Protein AF-A0A091E2B7-F1 (afdb_monomer_lite)

Secondary structure (DSSP, 8-state):
-EEEES-GGG-SSEEEPPPBTTEEEEEETTT--EEEEEEETTSTT-EEEETTS---

Sequence (56 aa):
DYWLVNDMFTFENVGFTKDVGNIKFLVCTDCAIGSIGWHCQDDKNSFNVAFGMGFS

InterPro domains:
  IPR007515 Mss4 [PF04421] (1-47)
  IPR007515 Mss4 [PS51796] (1-56)
  IPR007515 Mss4 [PTHR13276] (2-50)
  IPR011057 Mss4-like superfamily [SSF51316] (1-50)
  IPR011323 Mss4/translationally controlled tumour-associated TCTP [G3DSA:2.170.150.10] (1-53)

Foldseek 3Di:
DWDWAQDPVVDDFWDWDPDDPQKIFIAGNPP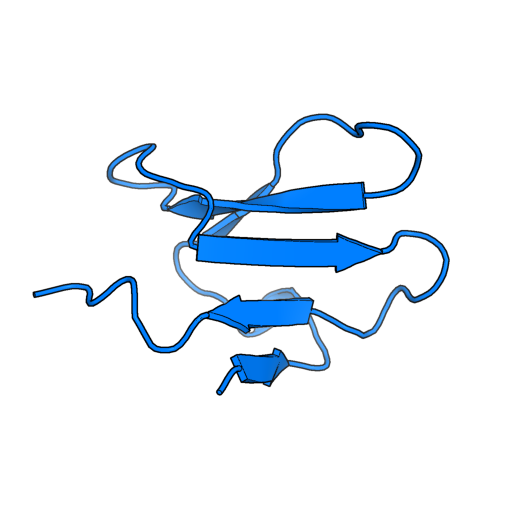RDDSQWIDGNVRNRTTIGDPPPDPD

Radius of gyration: 10.53 Å; chains: 1; bounding box: 30×22×23 Å

pLDDT: mean 83.27, std 11.15, range [41.22, 92.88]

Organism: Fukomys damarensis (NCBI:txid885580)

Structure (mmCIF, N/CA/C/O backbone):
data_AF-A0A091E2B7-F1
#
_entry.id   AF-A0A091E2B7-F1
#
loop_
_atom_site.group_PDB
_atom_site.id
_atom_site.type_symbol
_atom_site.label_atom_id
_atom_site.label_alt_id
_atom_site.label_comp_id
_atom_site.label_asym_id
_atom_site.label_entity_id
_atom_site.label_seq_id
_atom_site.pdbx_PDB_ins_code
_atom_site.Cartn_x
_atom_site.Cartn_y
_atom_site.Cartn_z
_atom_site.occupancy
_atom_site.B_iso_or_equiv
_atom_site.auth_seq_id
_atom_site.auth_comp_id
_atom_site.auth_asym_id
_atom_site.auth_atom_id
_atom_site.pdbx_PDB_model_num
ATOM 1 N N . ASP A 1 1 ? 5.203 -13.212 2.325 1.00 76.31 1 ASP A N 1
ATOM 2 C CA . ASP A 1 1 ? 5.549 -12.159 3.299 1.00 76.31 1 ASP A CA 1
ATOM 3 C C . ASP A 1 1 ? 5.137 -10.789 2.798 1.00 76.31 1 ASP A C 1
ATOM 5 O O . ASP A 1 1 ? 5.177 -10.543 1.592 1.00 76.31 1 ASP A O 1
ATOM 9 N N . TYR A 1 2 ? 4.684 -9.933 3.711 1.00 82.75 2 TYR A N 1
ATOM 10 C CA . TYR A 1 2 ? 4.294 -8.552 3.439 1.00 82.75 2 TYR A CA 1
ATOM 11 C C . TYR A 1 2 ? 4.880 -7.626 4.506 1.00 82.75 2 TYR A C 1
ATOM 13 O O . TYR A 1 2 ? 5.054 -8.029 5.656 1.00 82.75 2 TYR A O 1
ATOM 21 N N . TRP A 1 3 ? 5.181 -6.392 4.115 1.00 86.38 3 TRP A N 1
ATOM 22 C CA . TRP A 1 3 ? 5.547 -5.325 5.040 1.00 86.38 3 TRP A CA 1
ATOM 23 C C . TRP A 1 3 ? 4.293 -4.566 5.440 1.00 86.38 3 TRP A C 1
ATOM 25 O O . TRP A 1 3 ? 3.596 -4.029 4.578 1.00 86.38 3 TRP A O 1
ATOM 35 N N . LEU A 1 4 ? 4.014 -4.536 6.742 1.00 89.12 4 LEU A N 1
ATOM 36 C CA . LEU A 1 4 ? 2.995 -3.664 7.303 1.00 89.12 4 LEU A CA 1
ATOM 37 C C . LEU A 1 4 ? 3.602 -2.282 7.524 1.00 89.12 4 LEU A C 1
ATOM 39 O O . LEU A 1 4 ? 4.597 -2.128 8.232 1.00 89.12 4 LEU A O 1
ATOM 43 N N . VAL A 1 5 ? 2.975 -1.289 6.921 1.00 89.88 5 VAL A N 1
ATOM 44 C CA . VAL A 1 5 ? 3.303 0.120 7.066 1.00 89.88 5 VAL A CA 1
ATOM 45 C C . VAL A 1 5 ? 2.110 0.799 7.721 1.00 89.88 5 VAL A C 1
ATOM 47 O O . VAL A 1 5 ? 0.974 0.579 7.303 1.00 89.88 5 VAL A O 1
ATOM 50 N N . ASN A 1 6 ? 2.367 1.600 8.757 1.00 89.69 6 ASN A N 1
ATOM 51 C CA . ASN A 1 6 ? 1.296 2.151 9.590 1.00 89.69 6 ASN A CA 1
ATOM 52 C C . ASN A 1 6 ? 0.791 3.531 9.150 1.00 89.69 6 ASN A C 1
ATOM 54 O O . ASN A 1 6 ? -0.205 4.032 9.668 1.00 89.69 6 ASN A O 1
ATOM 58 N N . ASP A 1 7 ? 1.506 4.169 8.229 1.00 84.44 7 ASP A N 1
ATOM 59 C CA . ASP A 1 7 ? 1.221 5.524 7.791 1.00 84.44 7 ASP A CA 1
ATOM 60 C C . ASP A 1 7 ? 1.484 5.649 6.289 1.00 84.44 7 ASP A C 1
ATOM 62 O O . ASP A 1 7 ? 2.527 5.235 5.793 1.00 84.44 7 ASP A O 1
ATOM 66 N N . MET A 1 8 ? 0.540 6.231 5.552 1.00 80.44 8 MET A N 1
ATOM 67 C CA . MET A 1 8 ? 0.685 6.421 4.110 1.00 80.44 8 MET A CA 1
ATOM 68 C C . MET A 1 8 ? 1.799 7.416 3.763 1.00 80.44 8 MET A C 1
ATOM 70 O O . MET A 1 8 ? 2.372 7.327 2.680 1.00 80.44 8 MET A O 1
ATOM 74 N N . PHE A 1 9 ? 2.118 8.353 4.664 1.00 81.38 9 PHE A N 1
ATOM 75 C CA . PHE A 1 9 ? 3.129 9.386 4.415 1.00 81.38 9 PHE A CA 1
ATOM 76 C C . PHE A 1 9 ? 4.563 8.849 4.421 1.00 81.38 9 PHE A C 1
ATOM 78 O O . PHE A 1 9 ? 5.482 9.570 4.045 1.00 81.38 9 PHE A O 1
ATOM 85 N N . THR A 1 10 ? 4.777 7.588 4.810 1.00 84.94 10 THR A N 1
ATOM 86 C CA . THR A 1 10 ? 6.101 6.960 4.715 1.00 84.94 10 THR A CA 1
ATOM 87 C C . THR A 1 10 ? 6.442 6.50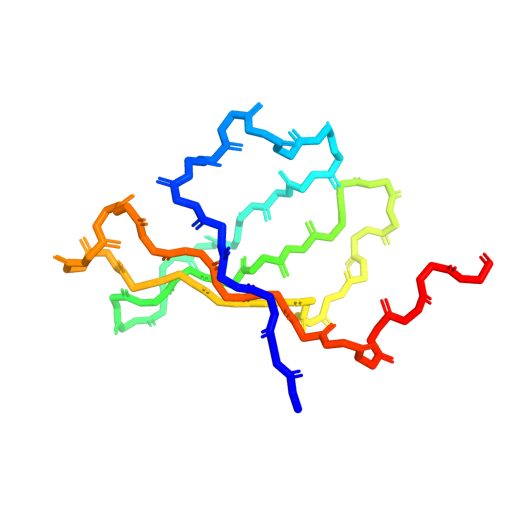2 3.300 1.00 84.94 10 THR A C 1
ATOM 89 O O . THR A 1 10 ? 7.582 6.128 3.042 1.00 84.94 10 THR A O 1
ATOM 92 N N . PHE A 1 11 ? 5.468 6.467 2.388 1.00 83.75 11 PHE A N 1
ATOM 93 C CA . PHE A 1 11 ? 5.719 6.110 0.998 1.00 83.75 11 PHE A CA 1
ATOM 94 C C . PHE A 1 11 ? 6.151 7.335 0.188 1.00 83.75 11 PHE A C 1
ATOM 96 O O . PHE A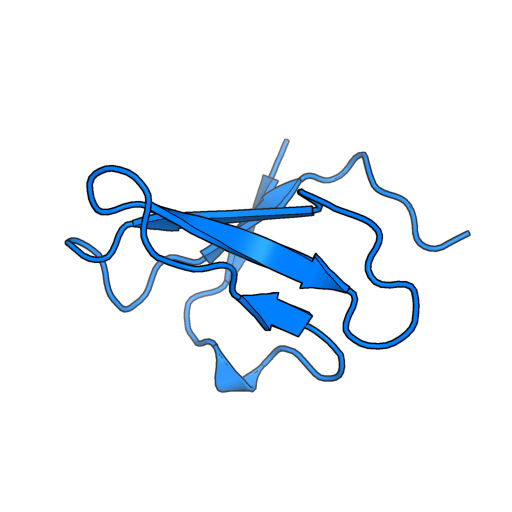 1 11 ? 5.434 8.329 0.148 1.00 83.75 11 PHE A O 1
ATOM 103 N N . GLU A 1 12 ? 7.282 7.241 -0.514 1.00 82.31 12 GLU A N 1
ATOM 104 C CA . GLU A 1 12 ? 7.745 8.319 -1.402 1.00 82.31 12 GLU A CA 1
ATOM 105 C C . GLU A 1 12 ? 7.058 8.287 -2.780 1.00 82.31 12 GLU A C 1
ATOM 107 O O . GLU A 1 12 ? 6.643 9.330 -3.273 1.00 82.31 12 GLU A O 1
ATOM 112 N N . ASN A 1 13 ? 6.886 7.099 -3.383 1.00 83.12 13 ASN A N 1
ATOM 113 C CA . ASN A 1 13 ? 6.421 6.929 -4.776 1.00 83.12 13 ASN A CA 1
ATOM 114 C C . ASN A 1 13 ? 5.284 5.894 -4.913 1.00 83.12 13 ASN A C 1
ATOM 116 O O . ASN A 1 13 ? 5.304 5.011 -5.781 1.00 83.12 13 ASN A O 1
ATOM 120 N N . VAL A 1 14 ? 4.295 5.952 -4.014 1.00 88.00 14 VAL A N 1
ATOM 121 C CA . VAL A 1 14 ? 3.136 5.042 -4.018 1.00 88.00 14 VAL A CA 1
ATOM 122 C C . VAL A 1 14 ? 1.837 5.816 -4.200 1.00 88.00 14 VAL A C 1
ATOM 124 O O . VAL A 1 14 ? 1.540 6.763 -3.478 1.00 88.00 14 VAL A O 1
ATOM 127 N N . GLY A 1 15 ? 1.042 5.372 -5.168 1.00 87.31 15 GLY A N 1
ATOM 128 C CA . GLY A 1 15 ? -0.310 5.834 -5.433 1.00 87.31 15 GLY A CA 1
ATOM 129 C C . GLY A 1 15 ? -1.342 4.784 -5.034 1.00 87.31 15 GLY A C 1
ATOM 130 O O . GLY A 1 15 ? -1.020 3.623 -4.777 1.00 87.31 15 GLY A O 1
ATOM 131 N N . PHE A 1 16 ? -2.610 5.187 -5.028 1.00 89.50 16 PHE A N 1
ATOM 132 C CA . PHE A 1 16 ? -3.733 4.319 -4.681 1.00 89.50 16 PHE A CA 1
ATOM 133 C C . PHE A 1 16 ? -4.741 4.248 -5.823 1.00 89.50 16 PHE A C 1
ATOM 135 O O . PHE A 1 16 ? -5.059 5.260 -6.451 1.00 89.50 16 PHE A O 1
ATOM 142 N N . THR A 1 17 ? -5.289 3.061 -6.074 1.00 90.00 17 THR A N 1
ATOM 143 C CA . THR A 1 17 ? -6.388 2.894 -7.031 1.00 90.00 17 THR A CA 1
ATOM 144 C C . THR A 1 17 ? -7.701 3.462 -6.492 1.00 90.00 17 THR A C 1
ATOM 146 O O . THR A 1 17 ? -7.849 3.787 -5.309 1.00 90.00 17 THR A O 1
ATOM 149 N N . LYS A 1 18 ? -8.710 3.514 -7.370 1.00 88.62 18 LYS A N 1
ATOM 150 C CA . LYS A 1 18 ? -10.101 3.659 -6.935 1.00 88.62 18 LYS A CA 1
ATOM 151 C C . LYS A 1 18 ? -10.485 2.496 -6.014 1.00 88.62 18 LYS A C 1
ATOM 153 O O . LYS A 1 18 ? -9.954 1.392 -6.141 1.00 88.62 18 LYS A O 1
ATOM 158 N N . ASP A 1 19 ? -11.416 2.774 -5.114 1.00 89.81 19 ASP A N 1
ATOM 159 C CA . ASP A 1 19 ? -11.948 1.807 -4.164 1.00 89.81 19 ASP A CA 1
ATOM 160 C C . ASP A 1 19 ? -12.686 0.677 -4.872 1.00 89.81 19 ASP A C 1
ATOM 162 O O . ASP A 1 19 ? -13.606 0.914 -5.661 1.00 89.81 19 ASP A O 1
ATOM 166 N N . VAL A 1 20 ? -12.296 -0.553 -4.551 1.00 87.62 20 VAL A N 1
ATOM 167 C CA . VAL A 1 20 ? -12.973 -1.770 -4.990 1.00 87.62 20 VAL A CA 1
ATOM 168 C C . VAL A 1 20 ? -13.396 -2.518 -3.735 1.00 87.62 20 VAL A C 1
ATOM 170 O O . VAL A 1 20 ? -12.579 -3.159 -3.085 1.00 87.62 20 VAL A O 1
ATOM 173 N N . GLY A 1 21 ? -14.669 -2.387 -3.352 1.00 88.81 21 GLY A N 1
ATOM 174 C CA . GLY A 1 21 ? -15.215 -3.112 -2.199 1.00 88.81 21 GLY A CA 1
ATOM 175 C C . GLY A 1 21 ? -14.475 -2.831 -0.886 1.00 88.81 21 GLY A C 1
ATOM 176 O O . GLY A 1 21 ? -14.150 -3.766 -0.167 1.00 88.81 21 GLY A O 1
ATOM 177 N N . ASN A 1 22 ? -14.206 -1.552 -0.595 1.00 90.81 22 ASN A N 1
ATOM 178 C CA . ASN A 1 22 ? -13.502 -1.075 0.606 1.00 90.81 22 ASN A CA 1
ATOM 179 C C . ASN A 1 22 ? -11.983 -1.317 0.646 1.00 90.81 22 ASN A C 1
ATOM 181 O O . ASN A 1 22 ? -11.327 -1.019 1.643 1.00 90.81 22 ASN A O 1
ATOM 185 N N . ILE A 1 23 ? -11.411 -1.809 -0.454 1.00 91.06 23 ILE A N 1
ATOM 186 C CA . ILE A 1 23 ? -9.973 -2.017 -0.603 1.00 91.06 23 ILE A CA 1
ATOM 187 C C . ILE A 1 23 ? -9.422 -1.019 -1.624 1.00 91.06 23 ILE A C 1
ATOM 189 O O . ILE A 1 23 ? -9.970 -0.854 -2.719 1.00 91.06 23 ILE A O 1
ATOM 193 N N . LYS A 1 24 ? -8.313 -0.369 -1.267 1.00 91.69 24 LYS A N 1
ATOM 194 C CA . LYS A 1 24 ? -7.448 0.390 -2.175 1.00 91.69 24 LYS A CA 1
ATOM 195 C C . LYS A 1 24 ? -6.212 -0.438 -2.485 1.00 91.69 24 LYS A C 1
ATOM 197 O O . LYS A 1 24 ? -5.537 -0.900 -1.568 1.00 91.69 24 LYS A O 1
ATOM 202 N N . PHE A 1 25 ? -5.877 -0.589 -3.759 1.00 90.94 25 PHE A N 1
ATOM 203 C CA . PHE A 1 25 ? -4.619 -1.217 -4.147 1.00 90.94 25 PHE A CA 1
ATOM 204 C C . PHE A 1 25 ? -3.523 -0.165 -4.243 1.00 90.94 25 PHE A C 1
ATOM 206 O O . PHE A 1 25 ? -3.761 0.947 -4.717 1.00 90.94 25 PHE A O 1
ATOM 213 N N . LEU A 1 26 ? -2.329 -0.530 -3.786 1.00 90.12 26 LEU A N 1
ATOM 214 C CA . LEU A 1 26 ? -1.138 0.296 -3.911 1.00 90.12 26 LEU A CA 1
ATOM 215 C C . LEU A 1 26 ? -0.542 0.062 -5.301 1.00 90.12 26 LEU A C 1
ATOM 217 O O . LEU A 1 26 ? -0.425 -1.080 -5.762 1.00 90.12 26 LEU A O 1
ATOM 221 N N . VAL A 1 27 ? -0.166 1.148 -5.964 1.00 89.12 27 VAL A N 1
ATOM 222 C CA . VAL A 1 27 ? 0.451 1.162 -7.296 1.00 89.12 27 VAL A CA 1
ATOM 223 C C . VAL A 1 27 ? 1.677 2.066 -7.275 1.00 89.12 27 VAL A C 1
ATOM 225 O O . VAL A 1 27 ? 1.717 3.035 -6.523 1.00 89.12 27 VAL A O 1
ATOM 228 N N . CYS A 1 28 ? 2.684 1.776 -8.093 1.00 85.62 28 CYS A N 1
ATOM 229 C CA . CYS A 1 28 ? 3.818 2.686 -8.254 1.00 85.62 28 CYS A CA 1
ATOM 230 C C . CYS A 1 28 ? 3.388 3.921 -9.065 1.00 85.62 28 CYS A C 1
ATOM 232 O O . CYS A 1 28 ? 2.791 3.766 -10.133 1.00 85.62 28 CYS A O 1
ATOM 234 N N . THR A 1 29 ? 3.687 5.134 -8.587 1.00 84.06 29 THR A N 1
ATOM 235 C CA . THR A 1 29 ? 3.344 6.383 -9.302 1.00 84.06 29 THR A CA 1
ATOM 236 C C . THR A 1 29 ? 4.168 6.603 -10.563 1.00 84.06 29 THR A C 1
ATOM 238 O O . THR A 1 29 ? 3.670 7.214 -11.504 1.00 84.06 29 THR A O 1
ATOM 241 N N . ASP A 1 30 ? 5.389 6.072 -10.609 1.00 84.00 30 ASP A N 1
ATOM 242 C CA . ASP A 1 30 ? 6.324 6.324 -11.710 1.00 84.00 30 ASP A CA 1
ATOM 243 C C . ASP A 1 30 ? 6.091 5.371 -12.883 1.00 84.00 30 ASP A C 1
ATOM 245 O O . ASP A 1 30 ? 6.142 5.765 -14.046 1.00 84.00 30 ASP A O 1
ATOM 249 N N . CYS A 1 31 ? 5.802 4.104 -12.582 1.00 79.88 31 CYS A N 1
ATOM 250 C CA . CYS A 1 31 ? 5.640 3.070 -13.601 1.00 79.88 31 CYS A CA 1
ATOM 251 C C . CYS A 1 31 ? 4.174 2.719 -13.882 1.00 79.88 31 CYS A C 1
ATOM 253 O O . CYS A 1 31 ? 3.903 2.030 -14.863 1.00 79.88 31 CYS A O 1
ATOM 255 N N . ALA A 1 32 ? 3.233 3.121 -13.017 1.00 75.56 32 ALA A N 1
ATOM 256 C CA . ALA A 1 32 ? 1.835 2.667 -13.033 1.00 75.56 32 ALA A CA 1
ATOM 257 C C . ALA A 1 32 ? 1.674 1.128 -13.042 1.00 75.56 32 ALA A C 1
ATOM 259 O O . ALA A 1 32 ? 0.614 0.599 -13.379 1.00 75.56 32 ALA A O 1
ATOM 260 N N . ILE A 1 33 ? 2.726 0.405 -12.646 1.00 76.88 33 ILE A N 1
ATOM 261 C CA . ILE A 1 33 ? 2.745 -1.048 -12.476 1.00 76.88 33 ILE A CA 1
ATOM 262 C C . ILE A 1 33 ? 2.244 -1.363 -11.059 1.00 76.88 33 ILE A C 1
ATOM 264 O O . ILE A 1 33 ? 2.640 -0.720 -10.082 1.00 76.88 33 ILE A O 1
ATOM 268 N N . GLY A 1 34 ? 1.350 -2.345 -10.942 1.00 71.44 34 GLY A N 1
ATOM 269 C CA . GLY A 1 34 ? 0.758 -2.780 -9.675 1.00 71.44 34 GLY A CA 1
ATOM 270 C C . GLY A 1 34 ? -0.019 -4.094 -9.817 1.00 71.44 34 GLY A C 1
ATOM 271 O O . GLY A 1 34 ? -0.085 -4.654 -10.908 1.00 71.44 34 GLY A O 1
ATOM 272 N N . SER A 1 35 ? -0.620 -4.643 -8.755 1.00 78.44 35 SER A N 1
ATOM 273 C CA . SER A 1 35 ? -0.757 -4.131 -7.379 1.00 78.44 35 SER A CA 1
ATOM 274 C C . SER A 1 35 ? 0.414 -4.528 -6.468 1.00 78.44 35 SER A C 1
ATOM 276 O O . SER A 1 35 ? 0.562 -5.705 -6.138 1.00 78.44 35 SER A O 1
ATOM 278 N N . ILE A 1 36 ? 1.191 -3.544 -6.002 1.00 88.25 36 ILE A N 1
ATOM 279 C CA . ILE A 1 36 ? 2.332 -3.761 -5.087 1.00 88.25 36 ILE A CA 1
ATOM 280 C C . ILE A 1 36 ? 1.889 -3.994 -3.637 1.00 88.25 36 ILE A C 1
ATOM 282 O O . ILE A 1 36 ? 2.683 -4.395 -2.791 1.00 88.25 36 ILE A O 1
ATOM 286 N N . GLY A 1 37 ? 0.613 -3.756 -3.338 1.00 90.31 37 GLY A N 1
ATOM 287 C CA . GLY A 1 37 ? 0.056 -3.902 -2.003 1.00 90.31 37 GLY A CA 1
ATOM 288 C C . GLY A 1 37 ? -1.436 -3.605 -1.947 1.00 90.31 37 GLY A C 1
ATOM 289 O O . GLY A 1 37 ? -2.066 -3.304 -2.966 1.00 90.31 37 GLY A O 1
ATOM 290 N N . TRP A 1 38 ? -1.994 -3.660 -0.740 1.00 91.56 38 TRP A N 1
ATOM 291 C CA . TRP A 1 38 ? -3.384 -3.302 -0.469 1.00 91.56 38 TRP A CA 1
ATOM 292 C C . TRP A 1 38 ? -3.549 -2.562 0.861 1.00 91.56 38 TRP A C 1
ATOM 294 O O . TRP A 1 38 ? -2.769 -2.710 1.804 1.00 91.56 38 TRP A O 1
ATOM 304 N N . HIS A 1 39 ? -4.620 -1.786 0.925 1.00 92.88 39 HIS A N 1
ATOM 305 C CA . HIS A 1 39 ? -5.073 -1.045 2.087 1.00 92.88 39 HIS A CA 1
ATOM 306 C C . HIS A 1 39 ? -6.581 -1.243 2.245 1.00 92.88 39 HIS A C 1
ATOM 308 O O . HIS A 1 39 ? -7.332 -1.078 1.282 1.00 92.88 39 HIS A O 1
ATOM 314 N N . CYS A 1 40 ? -7.022 -1.604 3.446 1.00 92.06 40 CYS A N 1
ATOM 315 C CA . CYS A 1 40 ? -8.441 -1.695 3.771 1.00 92.06 40 CYS A CA 1
ATOM 316 C C . CYS A 1 40 ? -8.896 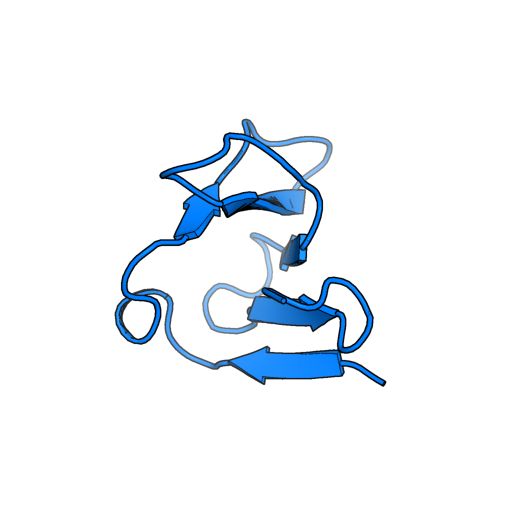-0.362 4.364 1.00 92.06 40 CYS A C 1
ATOM 318 O O . CYS A 1 40 ? -8.309 0.089 5.340 1.00 92.06 40 CYS A O 1
ATOM 320 N N . GLN A 1 41 ? -9.953 0.253 3.832 1.00 89.19 41 GLN A N 1
ATOM 321 C CA . GLN A 1 41 ? -10.437 1.533 4.361 1.00 89.19 41 GLN A CA 1
ATOM 322 C C . GLN A 1 41 ? -11.012 1.441 5.781 1.00 89.19 41 GLN A C 1
ATOM 324 O O . GLN A 1 41 ? -11.046 2.454 6.484 1.00 89.19 41 GLN A O 1
ATOM 329 N N . ASP A 1 42 ? -11.440 0.250 6.215 1.00 91.06 42 ASP A N 1
ATOM 330 C CA . ASP A 1 42 ? -11.859 0.022 7.604 1.00 91.06 42 ASP A CA 1
ATOM 331 C C . ASP A 1 42 ? -10.682 0.164 8.581 1.00 91.06 42 ASP A C 1
ATOM 333 O O . ASP A 1 42 ? -10.884 0.516 9.742 1.00 91.06 42 ASP A O 1
ATOM 337 N N . ASP A 1 43 ? -9.454 -0.057 8.100 1.00 88.62 43 ASP A N 1
ATOM 338 C CA . ASP A 1 43 ? -8.224 0.056 8.874 1.00 88.62 43 ASP A CA 1
ATOM 339 C C . ASP A 1 43 ? -7.280 1.102 8.266 1.00 88.62 43 ASP A C 1
ATOM 341 O O . ASP A 1 43 ? -6.353 0.811 7.507 1.00 88.62 43 ASP A O 1
ATOM 345 N N . LYS A 1 44 ? -7.536 2.36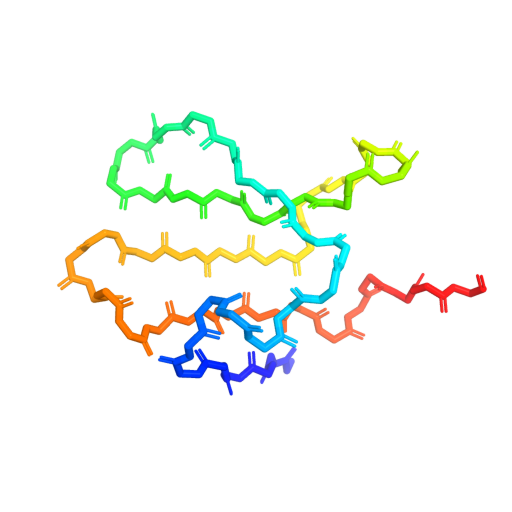1 8.635 1.00 84.31 44 LYS A N 1
ATOM 346 C CA . LYS A 1 44 ? -6.861 3.557 8.103 1.00 84.31 44 LYS A CA 1
ATOM 347 C C . LYS A 1 44 ? -5.343 3.563 8.286 1.00 84.31 44 LYS A C 1
ATOM 349 O O . LYS A 1 44 ? -4.663 4.280 7.556 1.00 84.31 44 LYS A O 1
ATOM 354 N N . ASN A 1 45 ? -4.832 2.777 9.228 1.00 88.44 45 ASN A N 1
ATOM 355 C CA . ASN A 1 45 ? -3.426 2.773 9.608 1.00 88.44 45 ASN A CA 1
ATOM 356 C C . ASN A 1 45 ? -2.731 1.474 9.197 1.00 88.44 45 ASN A C 1
ATOM 358 O O . ASN A 1 45 ? -1.680 1.172 9.738 1.00 88.44 45 ASN A O 1
ATOM 362 N N . SER A 1 46 ? -3.297 0.695 8.272 1.00 89.94 46 SER A N 1
ATOM 363 C CA . SER A 1 46 ? -2.677 -0.551 7.819 1.00 89.94 46 SER A CA 1
ATOM 364 C C . SER A 1 46 ? -2.513 -0.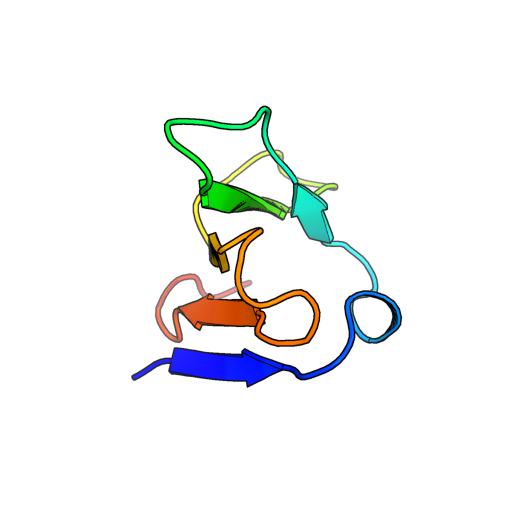574 6.308 1.00 89.94 46 SER A C 1
ATOM 366 O O . SER A 1 46 ? -3.481 -0.660 5.544 1.00 89.94 46 SER A O 1
ATOM 368 N N . PHE A 1 47 ? -1.259 -0.551 5.869 1.00 91.44 47 PHE A N 1
ATOM 369 C CA . PHE A 1 47 ? -0.858 -0.647 4.470 1.00 91.44 47 PHE A CA 1
ATOM 370 C C . PHE A 1 47 ? 0.042 -1.868 4.303 1.00 91.44 47 PHE A C 1
ATOM 372 O O . PHE A 1 47 ? 1.123 -1.935 4.880 1.00 91.44 47 PHE A O 1
ATOM 379 N N . ASN A 1 48 ? -0.408 -2.853 3.529 1.00 91.31 48 ASN A N 1
ATOM 380 C CA . ASN A 1 48 ? 0.314 -4.108 3.343 1.00 91.31 48 ASN A CA 1
ATOM 381 C C . ASN A 1 48 ? 1.006 -4.099 1.983 1.00 91.31 48 ASN A C 1
ATOM 383 O O . ASN A 1 48 ? 0.335 -4.061 0.951 1.00 91.31 48 ASN A O 1
ATOM 387 N N . VAL A 1 49 ? 2.336 -4.155 1.978 1.00 89.25 49 VAL A N 1
ATOM 388 C CA . VAL A 1 49 ? 3.163 -4.153 0.762 1.00 89.25 49 VAL A CA 1
ATOM 389 C C . VAL A 1 49 ? 3.731 -5.548 0.521 1.00 89.25 49 VAL A C 1
ATOM 391 O O . VAL A 1 49 ? 4.349 -6.135 1.408 1.00 89.25 49 VAL A O 1
ATOM 394 N N . ALA A 1 50 ? 3.529 -6.100 -0.673 1.00 87.69 50 ALA A N 1
ATOM 395 C CA . ALA A 1 50 ? 3.987 -7.439 -1.024 1.00 87.69 50 ALA A CA 1
ATOM 396 C C . ALA A 1 50 ? 5.503 -7.461 -1.291 1.00 87.69 50 ALA A C 1
ATOM 398 O O . ALA A 1 50 ? 6.011 -6.698 -2.107 1.00 87.69 50 ALA A O 1
ATOM 399 N N . PHE A 1 51 ? 6.223 -8.398 -0.665 1.00 70.50 51 PHE A N 1
ATOM 400 C CA . PHE A 1 51 ? 7.691 -8.516 -0.755 1.00 70.50 51 PHE A CA 1
ATOM 401 C C . PHE A 1 51 ? 8.218 -8.889 -2.163 1.00 70.50 51 PHE A C 1
ATOM 403 O O . PHE A 1 51 ? 9.413 -8.812 -2.420 1.00 70.50 51 PHE A O 1
ATOM 410 N N . GLY A 1 52 ? 7.342 -9.323 -3.079 1.00 64.81 52 GLY A N 1
ATOM 411 C CA . GLY A 1 52 ? 7.718 -9.906 -4.375 1.00 64.81 52 GLY A CA 1
ATOM 412 C C . GLY A 1 52 ? 7.648 -8.972 -5.585 1.00 64.81 52 GLY A C 1
ATOM 413 O O . GLY A 1 52 ? 8.100 -9.356 -6.661 1.00 64.81 52 GLY A O 1
ATOM 414 N N . MET A 1 53 ? 7.103 -7.762 -5.443 1.00 57.06 53 MET A N 1
ATOM 415 C CA . MET A 1 53 ? 7.191 -6.750 -6.499 1.00 57.06 53 MET A CA 1
ATOM 416 C C . MET A 1 53 ? 8.471 -5.949 -6.287 1.00 57.06 53 MET A C 1
ATOM 418 O O . MET A 1 53 ? 8.462 -4.836 -5.772 1.00 57.06 53 MET A O 1
ATOM 422 N N . GLY A 1 54 ? 9.592 -6.591 -6.616 1.00 48.91 54 GLY A N 1
ATOM 423 C CA . GLY A 1 54 ? 10.896 -5.952 -6.618 1.00 48.91 54 GLY A CA 1
ATOM 424 C C . GLY A 1 54 ? 10.895 -4.783 -7.596 1.00 48.91 54 GLY A C 1
ATOM 425 O O . GLY A 1 54 ? 10.761 -4.979 -8.802 1.00 48.91 54 GLY A O 1
ATOM 426 N N . PHE A 1 55 ? 11.075 -3.577 -7.063 1.00 50.53 55 PHE A N 1
ATOM 427 C CA . PHE A 1 55 ? 11.828 -2.549 -7.764 1.00 50.53 55 PHE A CA 1
ATOM 428 C C . PHE A 1 55 ? 13.227 -3.141 -7.988 1.00 50.53 55 PHE A C 1
ATOM 430 O O . PHE A 1 55 ? 14.027 -3.200 -7.054 1.00 50.53 55 PHE A O 1
ATOM 437 N N . SER A 1 56 ? 13.457 -3.723 -9.168 1.00 41.22 56 SER A N 1
ATOM 438 C CA . SER A 1 56 ? 14.809 -4.040 -9.634 1.00 41.22 56 SER A CA 1
ATOM 439 C C . SER A 1 56 ? 15.458 -2.808 -10.236 1.00 41.22 56 SER A C 1
ATOM 441 O O . SER A 1 56 ? 14.717 -1.935 -10.738 1.00 41.22 56 SER A O 1
#